Protein AF-C0FZG7-F1 (afdb_monomer_lite)

Foldseek 3Di:
DDQDCVLLVVVLVVLLVVLVCCVVCVVVVVVCVVVVVVVVVVVLVSLLQSLLVRCLVGVDDLVVLLVCLLVSLVSNLLSNLVSVQVVCCVPPVDGDDSCVPCDPVSVVSSVSSSVSSSNSNVVSNCVVVVVD

Structure (mmCIF, N/CA/C/O backbone):
data_AF-C0FZG7-F1
#
_entry.id   AF-C0FZG7-F1
#
loop_
_atom_site.group_PDB
_atom_site.id
_atom_site.type_symbol
_atom_site.label_atom_id
_atom_site.label_alt_id
_atom_site.label_comp_id
_atom_site.label_asym_id
_atom_site.label_entity_id
_atom_site.label_seq_id
_atom_site.pdbx_PDB_ins_code
_atom_site.Cartn_x
_atom_site.Cartn_y
_atom_site.Cartn_z
_atom_site.occupancy
_atom_site.B_iso_or_equiv
_atom_site.auth_seq_id
_atom_site.auth_comp_id
_atom_site.auth_asym_id
_atom_site.auth_atom_id
_atom_site.pdbx_PDB_model_num
ATOM 1 N N . MET A 1 1 ? -3.952 6.653 23.641 1.00 61.38 1 MET A N 1
ATOM 2 C CA . MET A 1 1 ? -4.083 5.460 22.772 1.00 61.38 1 MET A CA 1
ATOM 3 C C . MET A 1 1 ? -2.791 5.313 21.994 1.00 61.38 1 MET A C 1
ATOM 5 O O . MET A 1 1 ? -2.325 6.314 21.466 1.00 61.38 1 MET A O 1
ATOM 9 N N . LYS A 1 2 ? -2.196 4.118 21.973 1.00 75.88 2 LYS A N 1
ATOM 10 C CA . LYS A 1 2 ? -0.952 3.848 21.244 1.00 75.88 2 LYS A CA 1
ATOM 11 C C . LYS A 1 2 ? -1.320 3.173 19.927 1.00 75.88 2 LYS A C 1
ATOM 13 O O . LYS A 1 2 ? -1.850 2.070 19.946 1.00 75.88 2 LYS A O 1
ATOM 18 N N . VAL A 1 3 ? -1.093 3.857 18.810 1.00 80.50 3 VAL A N 1
ATOM 19 C CA . VAL A 1 3 ? -1.268 3.258 17.483 1.00 80.50 3 VAL A CA 1
ATOM 20 C C . VAL A 1 3 ? -0.080 2.332 17.239 1.00 80.50 3 VAL A C 1
ATOM 22 O O . VAL A 1 3 ? 1.067 2.769 17.325 1.00 80.50 3 VAL A O 1
ATOM 25 N N . ASN A 1 4 ? -0.346 1.056 16.981 1.00 87.50 4 ASN A N 1
ATOM 26 C CA . ASN A 1 4 ? 0.666 0.069 16.652 1.00 87.50 4 ASN A CA 1
ATOM 27 C C . ASN A 1 4 ? 0.672 -0.188 15.139 1.00 87.50 4 ASN A C 1
ATOM 29 O O . ASN A 1 4 ? -0.150 -0.928 14.598 1.00 87.50 4 ASN A O 1
ATOM 33 N N . LEU A 1 5 ? 1.642 0.429 14.466 1.00 86.69 5 LEU A N 1
ATOM 34 C CA . LEU A 1 5 ? 1.799 0.351 13.016 1.00 86.69 5 LEU A CA 1
ATOM 35 C C . LEU A 1 5 ? 2.643 -0.832 12.552 1.00 86.69 5 LEU A C 1
ATOM 37 O O . LEU A 1 5 ? 2.819 -0.973 11.352 1.00 86.69 5 LEU A O 1
ATOM 41 N N . THR A 1 6 ? 3.131 -1.703 13.442 1.00 90.44 6 THR A N 1
ATOM 42 C CA . THR A 1 6 ? 4.003 -2.822 13.054 1.00 90.44 6 THR A CA 1
ATOM 43 C C . THR A 1 6 ? 3.456 -3.661 11.888 1.00 90.44 6 THR A C 1
ATOM 45 O O . THR A 1 6 ? 4.226 -3.892 10.956 1.00 90.44 6 THR A O 1
ATOM 48 N N . PRO A 1 7 ? 2.162 -4.056 11.847 1.00 87.50 7 PRO A N 1
ATOM 49 C CA . PRO A 1 7 ? 1.627 -4.806 10.706 1.00 87.50 7 PRO A CA 1
ATOM 50 C C . PRO A 1 7 ? 1.746 -4.027 9.390 1.00 87.50 7 PRO A C 1
ATOM 52 O O . PRO A 1 7 ? 2.229 -4.552 8.389 1.00 87.50 7 PRO A O 1
ATOM 55 N N . PHE A 1 8 ? 1.384 -2.742 9.417 1.00 91.44 8 PHE A N 1
ATOM 56 C CA . PHE A 1 8 ? 1.481 -1.863 8.257 1.00 91.44 8 PHE A CA 1
ATOM 57 C C . PHE A 1 8 ? 2.936 -1.616 7.843 1.00 91.44 8 PHE A C 1
ATOM 59 O O . PHE A 1 8 ? 3.248 -1.686 6.661 1.00 91.44 8 PHE A O 1
ATOM 66 N N . SER A 1 9 ? 3.841 -1.375 8.793 1.00 90.81 9 SER A N 1
ATOM 67 C CA . SER A 1 9 ? 5.257 -1.121 8.518 1.00 90.81 9 SER A CA 1
ATOM 68 C C . SER A 1 9 ? 5.938 -2.310 7.845 1.00 90.81 9 SER A C 1
ATOM 70 O O . SER A 1 9 ? 6.718 -2.102 6.921 1.00 90.81 9 SER A O 1
ATOM 72 N N . ILE A 1 10 ? 5.627 -3.544 8.261 1.00 92.25 10 ILE A N 1
ATOM 73 C CA . ILE A 1 10 ? 6.15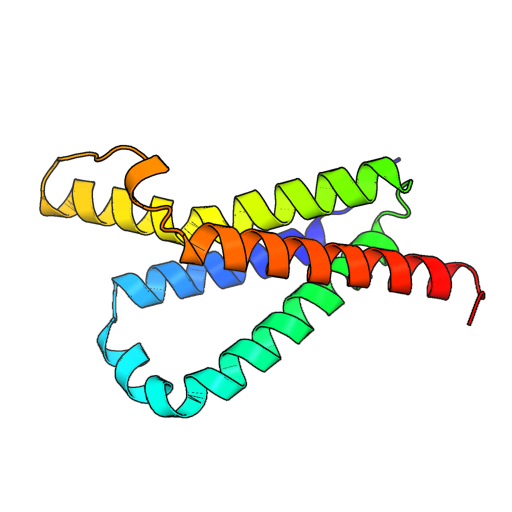7 -4.757 7.620 1.00 92.25 10 ILE A CA 1
ATOM 74 C C . ILE A 1 10 ? 5.653 -4.850 6.177 1.00 92.25 10 ILE A C 1
ATOM 76 O O . ILE A 1 10 ? 6.456 -4.998 5.259 1.00 92.25 10 ILE A O 1
ATOM 80 N N . TYR A 1 11 ? 4.340 -4.710 5.971 1.00 92.56 11 TYR A N 1
ATOM 81 C CA . TYR A 1 11 ? 3.734 -4.710 4.637 1.00 92.56 11 TYR A CA 1
ATOM 82 C C . TYR A 1 11 ? 4.342 -3.634 3.726 1.00 92.56 11 TYR A C 1
ATOM 84 O O . TYR A 1 11 ? 4.762 -3.922 2.606 1.00 92.56 11 TYR A O 1
ATOM 92 N N . TRP A 1 12 ? 4.446 -2.406 4.230 1.00 94.12 12 TRP A N 1
ATOM 93 C CA . TRP A 1 12 ? 4.974 -1.267 3.490 1.00 94.12 12 TRP A CA 1
ATOM 94 C C . TRP A 1 12 ? 6.447 -1.469 3.113 1.00 94.12 12 TRP A C 1
ATOM 96 O O . TRP A 1 12 ? 6.830 -1.214 1.974 1.00 94.12 12 TRP A O 1
ATOM 106 N N . PHE A 1 13 ? 7.266 -1.996 4.030 1.00 93.00 13 PHE A N 1
ATOM 107 C CA . PHE A 1 13 ? 8.678 -2.264 3.762 1.00 93.00 13 PHE A CA 1
ATOM 108 C C . PHE A 1 13 ? 8.874 -3.381 2.729 1.00 93.00 13 PHE A C 1
ATOM 110 O O . PHE A 1 13 ? 9.715 -3.256 1.841 1.00 93.00 13 PHE A O 1
ATOM 117 N N . LEU A 1 14 ? 8.062 -4.443 2.783 1.00 91.75 14 LEU A N 1
ATOM 1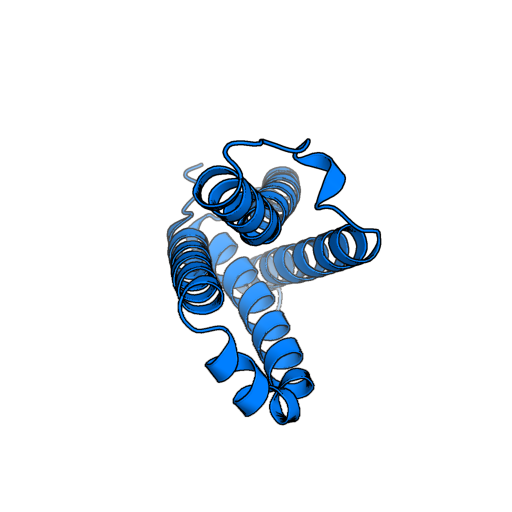18 C CA . LEU A 1 14 ? 8.065 -5.492 1.760 1.00 91.75 14 LEU A CA 1
ATOM 119 C C . LEU A 1 14 ? 7.701 -4.933 0.380 1.00 91.75 14 LEU A C 1
ATOM 121 O O . LEU A 1 14 ? 8.356 -5.262 -0.609 1.00 91.75 14 LEU A O 1
ATOM 125 N N . PHE A 1 15 ? 6.698 -4.054 0.312 1.00 90.81 15 PHE A N 1
ATOM 126 C CA . PHE A 1 15 ? 6.303 -3.409 -0.939 1.00 90.81 15 PHE A CA 1
ATOM 127 C C . PHE A 1 15 ? 7.401 -2.483 -1.480 1.00 90.81 15 PHE A C 1
ATOM 129 O O . PHE A 1 15 ? 7.642 -2.452 -2.685 1.00 90.81 15 PHE A O 1
ATOM 136 N N . LEU A 1 16 ? 8.119 -1.784 -0.595 1.00 91.25 16 LEU A N 1
ATOM 137 C CA . LEU A 1 16 ? 9.269 -0.959 -0.958 1.00 91.25 16 LEU A CA 1
ATOM 138 C C . LEU A 1 16 ? 10.408 -1.803 -1.545 1.00 91.25 16 LEU A C 1
ATOM 140 O O . LEU A 1 16 ? 10.922 -1.463 -2.607 1.00 91.25 16 LEU A O 1
ATOM 144 N N . ILE A 1 17 ? 10.765 -2.928 -0.916 1.00 90.19 17 ILE A N 1
ATOM 145 C CA . ILE A 1 17 ? 11.774 -3.858 -1.456 1.00 90.19 17 ILE A CA 1
ATOM 146 C C . ILE A 1 17 ? 11.348 -4.368 -2.834 1.00 90.19 17 ILE A C 1
ATOM 148 O O . ILE A 1 17 ? 12.146 -4.354 -3.771 1.00 90.19 17 ILE A O 1
ATOM 152 N N . LEU A 1 18 ? 10.090 -4.794 -2.975 1.00 88.62 18 LEU A N 1
ATOM 153 C CA . LEU A 1 18 ? 9.564 -5.282 -4.248 1.00 88.62 18 LEU A CA 1
ATOM 154 C C . LEU A 1 18 ? 9.639 -4.204 -5.338 1.00 88.62 18 LEU A C 1
ATOM 156 O O . LEU A 1 18 ? 9.993 -4.502 -6.477 1.00 88.62 18 LEU A O 1
ATOM 160 N N . ASN A 1 19 ? 9.355 -2.949 -4.985 1.00 89.31 19 ASN A N 1
ATOM 161 C CA . ASN A 1 19 ? 9.465 -1.820 -5.899 1.00 89.31 19 ASN A CA 1
ATOM 162 C C . ASN A 1 19 ? 10.922 -1.544 -6.312 1.00 89.31 19 ASN A C 1
ATOM 164 O O . ASN A 1 19 ? 11.189 -1.321 -7.488 1.00 89.31 19 ASN A O 1
ATOM 168 N N . VAL A 1 20 ? 11.884 -1.651 -5.393 1.00 88.38 20 VAL A N 1
ATOM 169 C CA . VAL A 1 20 ? 13.314 -1.558 -5.737 1.00 88.38 20 VAL A CA 1
ATOM 170 C C . VAL A 1 20 ? 13.723 -2.678 -6.701 1.00 88.38 20 VAL A C 1
ATOM 172 O O . VAL A 1 20 ? 14.383 -2.414 -7.703 1.00 88.38 20 VAL A O 1
ATOM 175 N N . ILE A 1 21 ? 13.288 -3.919 -6.453 1.00 88.06 21 ILE A N 1
ATOM 176 C CA . ILE A 1 21 ? 13.555 -5.056 -7.352 1.00 88.06 21 ILE A CA 1
ATOM 177 C C . ILE A 1 21 ? 12.954 -4.806 -8.742 1.00 88.06 21 ILE A C 1
ATOM 179 O O . ILE A 1 21 ? 13.612 -5.102 -9.738 1.00 88.06 21 ILE A O 1
ATOM 183 N N . TYR A 1 22 ? 11.750 -4.227 -8.817 1.00 85.50 22 TYR A N 1
ATOM 184 C CA . TYR A 1 22 ? 11.109 -3.839 -10.078 1.00 85.50 22 TYR A CA 1
ATOM 185 C C . TYR A 1 22 ? 11.982 -2.909 -10.920 1.00 85.50 22 TYR A C 1
ATOM 187 O O . TYR A 1 22 ? 12.137 -3.139 -12.119 1.00 85.50 22 TYR A O 1
ATOM 195 N N . PHE A 1 23 ? 12.607 -1.913 -10.294 1.00 84.94 23 PHE A N 1
ATOM 196 C CA . PHE A 1 23 ? 13.483 -0.986 -11.004 1.00 84.94 23 PHE A CA 1
ATOM 197 C C . PHE A 1 23 ? 14.819 -1.605 -11.433 1.00 84.94 23 PHE A C 1
ATOM 199 O O . PHE A 1 23 ? 15.345 -1.230 -12.478 1.00 84.94 23 PHE A O 1
ATOM 206 N N . ILE A 1 24 ? 15.364 -2.558 -10.669 1.00 86.69 24 ILE A N 1
ATOM 207 C CA . ILE A 1 24 ? 16.648 -3.206 -10.993 1.00 86.69 24 ILE A CA 1
ATOM 208 C C . ILE A 1 24 ? 16.473 -4.307 -12.054 1.00 86.69 24 ILE A C 1
ATOM 210 O O . ILE A 1 24 ? 17.298 -4.434 -12.957 1.00 86.69 24 ILE A O 1
ATOM 214 N N . PHE A 1 25 ? 15.401 -5.103 -11.968 1.00 87.69 25 PHE A N 1
ATOM 215 C CA . PHE A 1 25 ? 15.165 -6.273 -12.821 1.00 87.69 25 PHE A CA 1
ATOM 216 C C . PHE A 1 25 ? 13.777 -6.239 -13.486 1.00 87.69 25 PHE A C 1
ATOM 218 O O . PHE A 1 25 ? 12.926 -7.089 -13.198 1.00 87.69 25 PHE A O 1
ATOM 225 N N . PRO A 1 26 ? 13.535 -5.322 -14.440 1.00 80.81 26 PRO A N 1
ATOM 226 C CA . PRO A 1 26 ? 12.222 -5.172 -15.072 1.00 80.81 26 PRO A CA 1
ATOM 227 C C . PRO A 1 26 ? 11.784 -6.421 -15.856 1.00 80.81 26 PRO A C 1
ATOM 229 O O . PRO A 1 26 ? 10.592 -6.705 -15.965 1.00 80.81 26 PRO A O 1
ATOM 232 N N . PHE A 1 27 ? 12.734 -7.224 -16.356 1.00 83.94 27 PHE A N 1
ATOM 233 C CA . PHE A 1 27 ? 12.438 -8.461 -17.090 1.00 83.94 27 PHE A CA 1
ATOM 234 C C . PHE A 1 27 ? 11.694 -9.509 -16.243 1.00 83.94 27 PHE A C 1
ATOM 236 O O . PHE A 1 27 ? 10.879 -10.262 -16.776 1.00 83.94 27 PHE A O 1
ATOM 243 N N . LEU A 1 28 ? 11.903 -9.525 -14.920 1.00 81.94 28 LEU A N 1
ATOM 244 C CA . LEU A 1 28 ? 11.235 -10.466 -14.013 1.00 81.94 28 LEU A CA 1
ATOM 245 C C . LEU A 1 28 ? 9.702 -10.313 -1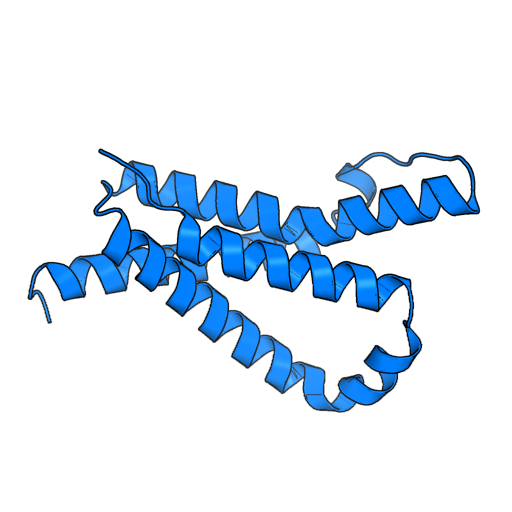4.059 1.00 81.94 28 LEU A C 1
ATOM 247 O O . LEU A 1 28 ? 8.967 -11.283 -13.893 1.00 81.94 28 LEU A O 1
ATOM 251 N N . PHE A 1 29 ? 9.211 -9.104 -14.337 1.00 75.88 29 PHE A N 1
ATOM 252 C CA . PHE A 1 29 ? 7.782 -8.799 -14.366 1.00 75.88 29 PHE A CA 1
ATOM 253 C C . PHE A 1 29 ? 7.096 -9.255 -15.652 1.00 75.88 29 PHE A C 1
ATOM 255 O O . PHE A 1 29 ? 5.921 -9.615 -15.610 1.00 75.88 29 PHE A O 1
ATOM 262 N N . PHE A 1 30 ? 7.821 -9.338 -16.772 1.00 78.62 30 PHE A N 1
ATOM 263 C CA . PHE A 1 30 ? 7.288 -9.945 -17.994 1.00 78.62 30 PHE A CA 1
ATOM 264 C C . PHE A 1 30 ? 6.972 -11.430 -17.794 1.00 78.62 30 PHE A C 1
ATOM 266 O O . PHE A 1 30 ? 5.965 -11.916 -18.303 1.00 78.62 30 PHE A O 1
ATOM 273 N N . LEU A 1 31 ? 7.777 -12.135 -16.992 1.00 83.44 31 LEU A N 1
ATOM 274 C CA . LEU A 1 31 ? 7.523 -13.532 -16.637 1.00 83.44 31 LEU A CA 1
ATOM 275 C C . LEU A 1 31 ? 6.275 -13.691 -15.753 1.00 83.44 31 LEU A C 1
ATOM 277 O O . LEU A 1 31 ? 5.575 -14.697 -15.838 1.00 83.44 31 LEU A O 1
ATOM 281 N N . LEU A 1 32 ? 5.982 -12.685 -14.925 1.00 81.19 32 LEU A N 1
ATOM 282 C CA . LEU A 1 32 ? 4.833 -12.658 -14.017 1.00 81.19 32 LEU A CA 1
ATOM 283 C C . LEU A 1 32 ? 3.556 -12.107 -14.668 1.00 81.19 32 LEU A C 1
ATOM 285 O O . LEU A 1 32 ? 2.493 -12.165 -14.049 1.00 81.19 32 LEU A O 1
ATOM 289 N N . LEU A 1 33 ? 3.626 -11.608 -15.909 1.00 81.25 33 LEU A N 1
ATOM 290 C CA . LEU A 1 33 ? 2.489 -11.023 -16.625 1.00 81.25 33 LEU A CA 1
ATOM 291 C C . LEU A 1 33 ? 1.255 -11.952 -16.679 1.00 81.25 33 LEU A C 1
ATOM 293 O O . LEU A 1 33 ? 0.151 -11.479 -16.398 1.00 81.25 33 LEU A O 1
ATOM 297 N N . PRO A 1 34 ? 1.397 -13.272 -16.940 1.00 80.62 34 PRO A N 1
ATOM 298 C CA . PRO A 1 34 ? 0.261 -14.198 -16.917 1.00 80.62 34 PRO A CA 1
ATOM 299 C C . PRO A 1 34 ? -0.409 -14.312 -15.538 1.00 80.62 34 PRO A C 1
ATOM 301 O O . PRO A 1 34 ? -1.585 -14.654 -15.447 1.00 80.62 34 PRO A O 1
ATOM 304 N N . ALA A 1 35 ? 0.322 -14.007 -14.461 1.00 86.19 35 ALA A N 1
ATOM 305 C CA . ALA A 1 35 ? -0.144 -14.110 -13.082 1.00 86.19 35 ALA A CA 1
ATOM 306 C C . ALA A 1 35 ? -0.702 -12.789 -12.517 1.00 86.19 35 ALA A C 1
ATOM 308 O O . ALA A 1 35 ? -1.122 -12.757 -11.360 1.00 86.19 35 ALA A O 1
ATOM 309 N N . VAL A 1 36 ? -0.751 -11.703 -13.300 1.00 83.19 36 VAL A N 1
ATOM 310 C CA . VAL A 1 36 ? -1.150 -10.364 -12.818 1.00 83.19 36 VAL A CA 1
ATOM 311 C C . VAL A 1 36 ? -2.534 -10.357 -12.169 1.00 83.19 36 VAL A C 1
ATOM 313 O O . VAL A 1 36 ? -2.699 -9.761 -11.107 1.00 83.19 36 VAL A O 1
ATOM 316 N N . PHE A 1 37 ? -3.514 -11.071 -12.732 1.00 81.44 37 PHE A N 1
ATOM 317 C CA . PHE A 1 37 ? -4.851 -11.169 -12.131 1.00 81.44 37 PHE A CA 1
ATOM 318 C C . PHE A 1 37 ? -4.820 -11.798 -10.734 1.00 81.44 37 PHE A C 1
ATOM 320 O O . PHE A 1 37 ? -5.474 -11.306 -9.816 1.00 81.44 37 PHE A O 1
ATOM 327 N N . VAL A 1 38 ? -4.014 -12.847 -10.553 1.00 87.88 38 VAL A N 1
ATOM 328 C CA . VAL A 1 38 ? -3.842 -13.513 -9.256 1.00 87.88 38 VAL A CA 1
ATOM 329 C C . VAL A 1 38 ? -3.130 -12.582 -8.275 1.00 87.88 38 VAL A C 1
ATOM 331 O O . VAL A 1 38 ? -3.548 -12.468 -7.125 1.00 87.88 38 VAL A O 1
ATOM 334 N N . MET A 1 39 ? -2.108 -11.853 -8.731 1.00 86.94 39 MET A N 1
ATOM 335 C CA . MET A 1 39 ? -1.388 -10.889 -7.895 1.00 86.94 39 MET A CA 1
ATOM 336 C C . MET A 1 39 ? -2.290 -9.754 -7.394 1.00 86.94 39 MET A C 1
ATOM 338 O O . MET A 1 39 ? -2.173 -9.368 -6.235 1.00 86.94 39 MET A O 1
ATOM 342 N N . ILE A 1 40 ? -3.213 -9.250 -8.222 1.00 88.06 40 ILE A N 1
ATOM 343 C CA . ILE A 1 40 ? -4.175 -8.211 -7.816 1.00 88.06 40 ILE A CA 1
ATOM 344 C C . ILE A 1 40 ? -5.112 -8.731 -6.716 1.00 88.06 40 ILE A C 1
ATOM 346 O O . ILE A 1 40 ? -5.370 -8.021 -5.743 1.00 88.06 40 ILE A O 1
ATOM 350 N N . LEU A 1 41 ? -5.591 -9.974 -6.837 1.00 90.75 41 LEU A N 1
ATOM 351 C CA . LEU A 1 41 ? -6.439 -10.595 -5.815 1.00 90.75 41 LEU A CA 1
ATOM 352 C C . LEU A 1 41 ? -5.681 -10.791 -4.498 1.00 90.75 41 LEU A C 1
ATOM 354 O O . LEU A 1 41 ? -6.181 -10.406 -3.441 1.00 90.75 41 LEU A O 1
ATOM 358 N N . ILE A 1 42 ? -4.461 -11.333 -4.565 1.00 91.44 42 ILE A N 1
ATOM 359 C CA . ILE A 1 42 ? -3.596 -11.513 -3.391 1.00 91.44 42 ILE A CA 1
ATOM 360 C C . ILE A 1 42 ? -3.321 -10.164 -2.725 1.00 91.44 42 ILE A C 1
ATOM 362 O O . ILE A 1 42 ? -3.447 -10.047 -1.510 1.00 91.44 42 ILE A O 1
ATOM 366 N N . TRP A 1 43 ? -2.999 -9.134 -3.509 1.00 93.19 43 TRP A N 1
ATOM 367 C CA . TRP A 1 43 ? -2.781 -7.786 -2.995 1.00 93.19 43 TRP A CA 1
ATOM 368 C C . TRP A 1 43 ? -4.004 -7.262 -2.238 1.00 93.19 43 TRP A C 1
ATOM 370 O O . TRP A 1 43 ? -3.856 -6.789 -1.113 1.00 93.19 43 TRP A O 1
ATOM 380 N N . GLY A 1 44 ? -5.208 -7.408 -2.797 1.00 93.19 44 GLY A N 1
ATOM 381 C CA . GLY A 1 44 ? -6.436 -6.967 -2.136 1.00 93.19 44 GLY A CA 1
ATOM 382 C C . GLY A 1 44 ? -6.677 -7.667 -0.793 1.00 93.19 44 GLY A C 1
ATOM 383 O O . GLY A 1 44 ? -7.006 -7.005 0.193 1.00 93.19 44 GLY A O 1
ATOM 384 N N . ILE A 1 45 ? -6.442 -8.984 -0.733 1.00 93.81 45 ILE A N 1
ATOM 385 C CA . ILE A 1 45 ? -6.536 -9.776 0.505 1.00 93.81 45 ILE A CA 1
ATOM 386 C C . ILE A 1 45 ? -5.493 -9.309 1.526 1.00 93.81 45 ILE A C 1
ATOM 388 O O . ILE A 1 45 ? -5.824 -9.105 2.692 1.00 93.81 45 ILE A O 1
ATOM 392 N N . CYS A 1 46 ? -4.249 -9.087 1.098 1.00 93.94 46 CYS A N 1
ATOM 393 C CA . CYS A 1 46 ? -3.190 -8.588 1.970 1.00 93.94 46 CYS A CA 1
ATOM 394 C C . CYS A 1 46 ? -3.556 -7.228 2.575 1.00 93.94 46 CYS A C 1
ATOM 396 O O . CYS A 1 46 ? -3.484 -7.068 3.788 1.00 93.94 46 CYS A O 1
ATOM 398 N N . VAL A 1 47 ? -3.987 -6.259 1.763 1.00 95.19 47 VAL A N 1
ATOM 399 C CA . VAL A 1 47 ? -4.373 -4.919 2.243 1.00 95.19 47 VAL A CA 1
ATOM 400 C C . VAL A 1 47 ? -5.482 -5.008 3.292 1.00 95.19 47 VAL A C 1
ATOM 402 O O . VAL A 1 47 ? -5.407 -4.351 4.334 1.00 95.19 47 VAL A O 1
ATOM 405 N N . PHE A 1 48 ? -6.480 -5.855 3.040 1.00 95.50 48 PHE A N 1
ATOM 406 C CA . PHE A 1 48 ? -7.570 -6.113 3.971 1.00 95.50 48 PHE A CA 1
ATOM 407 C C . PHE A 1 48 ? -7.076 -6.707 5.303 1.00 95.50 48 PHE A C 1
ATOM 409 O O . PHE A 1 48 ? -7.376 -6.171 6.373 1.00 95.50 48 PHE A O 1
ATOM 416 N N . GLU A 1 49 ? -6.281 -7.780 5.262 1.00 93.62 49 GLU A N 1
ATOM 417 C CA . GLU A 1 49 ? -5.773 -8.434 6.475 1.00 93.62 49 GLU A CA 1
ATOM 418 C C . GLU A 1 49 ? -4.811 -7.539 7.264 1.00 93.62 49 GLU A C 1
ATOM 420 O O . GLU A 1 49 ? -4.808 -7.574 8.494 1.00 93.62 49 GLU A O 1
ATOM 425 N N . ILE A 1 50 ? -4.034 -6.681 6.595 1.00 93.69 50 ILE A N 1
ATOM 426 C CA . ILE A 1 50 ? -3.179 -5.704 7.279 1.00 93.69 50 ILE A CA 1
ATOM 427 C C . ILE A 1 50 ? -4.029 -4.668 8.014 1.00 93.69 50 ILE A C 1
ATOM 429 O O . ILE A 1 50 ? -3.761 -4.414 9.188 1.00 93.69 50 ILE A O 1
ATOM 433 N N . GLY A 1 51 ? -5.083 -4.129 7.389 1.00 91.69 51 GLY A N 1
ATOM 434 C CA . GLY A 1 51 ? -6.034 -3.249 8.076 1.00 91.69 51 GLY A CA 1
ATOM 435 C C . GLY A 1 51 ? -6.626 -3.923 9.319 1.00 91.69 51 GLY A C 1
ATOM 436 O O . GLY A 1 51 ? -6.590 -3.379 10.426 1.00 91.69 51 GLY A O 1
ATOM 437 N N . ARG A 1 52 ? -7.059 -5.180 9.178 1.00 92.50 52 ARG A N 1
ATOM 438 C CA . ARG A 1 52 ? -7.560 -5.992 10.294 1.00 92.50 52 ARG A CA 1
ATOM 439 C C . ARG A 1 52 ? -6.515 -6.201 11.399 1.00 92.50 52 ARG A C 1
ATOM 441 O O . ARG A 1 52 ? -6.826 -6.047 12.580 1.00 92.50 52 ARG A O 1
ATOM 448 N N . ALA A 1 53 ? -5.271 -6.512 11.055 1.00 90.62 53 ALA A N 1
ATOM 449 C CA . ALA A 1 53 ? -4.194 -6.688 12.026 1.00 90.62 53 ALA A CA 1
ATOM 450 C C . ALA A 1 53 ? -3.852 -5.377 12.758 1.00 90.62 53 ALA A C 1
ATOM 452 O O . ALA A 1 53 ? -3.591 -5.382 13.964 1.00 90.62 53 ALA A O 1
ATOM 453 N N . THR A 1 54 ? -3.886 -4.245 12.051 1.00 88.81 54 THR A N 1
ATOM 454 C CA . THR A 1 54 ? -3.604 -2.918 12.605 1.00 88.81 54 THR A CA 1
ATOM 455 C C . THR A 1 54 ? -4.653 -2.476 13.624 1.00 88.81 54 THR A C 1
ATOM 457 O O . THR A 1 54 ? -4.287 -1.935 14.672 1.00 88.81 54 THR A O 1
ATOM 460 N N . ILE A 1 55 ? -5.944 -2.736 13.389 1.00 90.31 55 ILE A N 1
ATOM 461 C CA . ILE A 1 55 ? -6.963 -2.418 14.398 1.00 90.31 55 ILE A CA 1
ATOM 462 C C . ILE A 1 55 ? -6.862 -3.340 15.612 1.00 90.31 55 ILE A C 1
ATOM 464 O O . ILE A 1 55 ? -7.008 -2.867 16.741 1.00 90.31 55 ILE A O 1
ATOM 468 N N . ILE A 1 56 ? -6.543 -4.623 15.397 1.00 85.56 56 ILE A N 1
ATOM 469 C CA . ILE A 1 56 ? -6.440 -5.596 16.485 1.00 85.56 56 ILE A CA 1
ATOM 470 C C . ILE A 1 56 ? -5.363 -5.167 17.485 1.00 85.56 56 ILE A C 1
ATOM 472 O O . ILE A 1 56 ? -5.565 -5.260 18.697 1.00 85.56 56 ILE A O 1
ATOM 476 N N . SER A 1 57 ? -4.249 -4.647 16.970 1.00 82.56 57 SER A N 1
ATOM 477 C CA . SER A 1 57 ? -3.109 -4.195 17.760 1.00 82.56 57 SER A CA 1
ATOM 478 C C . SER A 1 57 ? -3.268 -2.788 18.354 1.00 82.56 57 SER A C 1
ATOM 480 O O . SER A 1 57 ? -2.613 -2.483 19.351 1.00 82.56 57 SER A O 1
ATOM 482 N N . SER A 1 58 ? -4.102 -1.927 17.757 1.00 82.19 58 SER A N 1
ATOM 483 C CA . SER A 1 58 ? -4.161 -0.491 18.087 1.00 82.19 58 SER A CA 1
ATOM 484 C C . SER A 1 58 ? -5.443 -0.042 18.803 1.00 82.19 58 SER A C 1
ATOM 486 O O . SER A 1 58 ? -5.424 0.994 19.470 1.00 82.19 58 SER A O 1
ATOM 488 N N . GLN A 1 59 ? -6.556 -0.776 18.656 1.00 82.19 59 GLN A N 1
ATOM 489 C CA . GLN A 1 59 ? -7.867 -0.502 19.273 1.00 82.19 59 GLN A CA 1
ATOM 490 C C . GLN A 1 59 ? -8.321 0.968 19.159 1.00 82.19 59 GLN A C 1
ATOM 492 O O . GLN A 1 59 ? -8.760 1.608 20.120 1.00 82.19 59 GLN A O 1
ATOM 497 N N . THR A 1 60 ? -8.181 1.540 17.966 1.00 83.62 60 THR A N 1
ATOM 498 C CA . THR A 1 60 ? -8.403 2.965 17.706 1.00 83.62 60 THR A CA 1
ATOM 499 C C . THR A 1 60 ? -9.879 3.312 17.481 1.00 83.62 60 THR A C 1
ATOM 501 O O . THR A 1 60 ? -10.718 2.484 17.110 1.00 83.62 60 THR A O 1
ATOM 504 N N . LYS A 1 61 ? -10.218 4.589 17.708 1.00 87.12 61 LYS A N 1
ATOM 505 C CA . LYS A 1 61 ? -11.554 5.143 17.430 1.00 87.12 61 LYS A CA 1
ATOM 506 C C . LYS A 1 61 ? -11.793 5.256 15.919 1.00 87.12 61 LYS A C 1
ATOM 508 O O . LYS A 1 61 ? -10.852 5.422 15.150 1.00 87.12 61 LYS A O 1
ATOM 513 N N . ARG A 1 62 ? -13.065 5.283 15.505 1.00 85.69 62 ARG A N 1
ATOM 514 C CA . ARG A 1 62 ? -13.489 5.325 14.090 1.00 85.69 62 ARG A CA 1
ATOM 515 C C . ARG A 1 62 ? -12.823 6.422 13.251 1.00 85.69 62 ARG A C 1
ATOM 517 O O . ARG A 1 62 ? -12.353 6.137 12.161 1.00 85.69 62 ARG A O 1
ATOM 524 N N . ILE A 1 63 ? -12.738 7.653 13.761 1.00 87.62 63 ILE A N 1
ATOM 525 C CA . ILE A 1 63 ? -12.095 8.766 13.032 1.00 87.62 63 ILE A CA 1
ATOM 526 C C . ILE A 1 63 ? -10.608 8.471 12.789 1.00 87.62 63 ILE A C 1
ATOM 528 O O . ILE A 1 63 ? -10.101 8.686 11.694 1.00 87.62 63 ILE A O 1
ATOM 532 N N . THR A 1 64 ? -9.917 7.926 13.793 1.00 87.75 64 THR A N 1
ATOM 533 C CA . THR A 1 64 ? -8.504 7.549 13.680 1.00 87.75 64 THR A CA 1
ATOM 534 C C . THR A 1 64 ? -8.293 6.436 12.656 1.00 87.75 64 THR A C 1
ATOM 536 O O . THR A 1 64 ? -7.305 6.497 11.940 1.00 87.75 64 THR A O 1
ATOM 539 N N . ARG A 1 65 ? -9.220 5.475 12.537 1.00 89.00 65 ARG A N 1
ATOM 540 C CA . ARG A 1 65 ? -9.184 4.429 11.497 1.00 89.00 65 ARG A CA 1
ATOM 541 C C . ARG A 1 65 ? -9.258 5.019 10.091 1.00 89.00 65 ARG A C 1
ATOM 543 O O . ARG A 1 65 ? -8.395 4.770 9.266 1.00 89.00 65 ARG A O 1
ATOM 550 N N . VAL A 1 66 ? -10.216 5.916 9.845 1.00 92.56 66 VAL A N 1
ATOM 551 C CA . VAL A 1 66 ? -10.343 6.586 8.535 1.00 92.56 66 VAL A CA 1
ATOM 552 C C . VAL A 1 66 ? -9.075 7.368 8.176 1.00 92.56 66 VAL A C 1
ATOM 554 O O . VAL A 1 66 ? -8.579 7.261 7.056 1.00 92.56 66 VAL A O 1
ATOM 557 N N . ILE A 1 67 ? -8.519 8.123 9.132 1.00 92.44 67 ILE A N 1
ATOM 558 C CA . ILE A 1 67 ? -7.253 8.847 8.938 1.00 92.44 67 ILE A CA 1
ATOM 559 C C . ILE A 1 67 ? -6.108 7.866 8.660 1.00 92.44 67 ILE A C 1
ATOM 561 O O . ILE A 1 67 ? -5.275 8.122 7.792 1.00 92.44 67 ILE A O 1
ATOM 565 N N . LEU A 1 68 ? -6.064 6.744 9.377 1.00 91.75 68 LEU A N 1
ATOM 566 C CA . LEU A 1 68 ? -5.010 5.756 9.222 1.00 91.75 68 LEU A CA 1
ATOM 567 C C . LEU A 1 68 ? -5.076 5.061 7.862 1.00 91.75 68 LEU A C 1
ATOM 569 O O . LEU A 1 68 ? -4.054 4.985 7.189 1.00 91.75 68 LEU A O 1
ATOM 573 N N . ALA A 1 69 ? -6.260 4.641 7.420 1.00 94.44 69 ALA A N 1
ATOM 574 C CA . ALA A 1 69 ? -6.474 4.079 6.093 1.00 94.44 69 ALA A CA 1
ATOM 575 C C . ALA A 1 69 ? -6.087 5.067 4.982 1.00 94.44 69 ALA A C 1
ATOM 577 O O . ALA A 1 6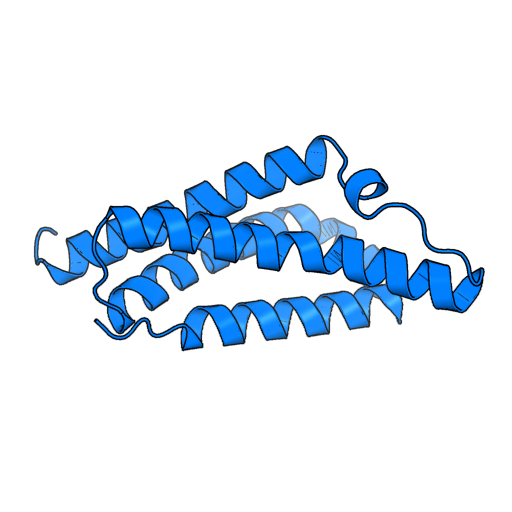9 ? -5.441 4.678 4.006 1.00 94.44 69 ALA A O 1
ATOM 578 N N . PHE A 1 70 ? -6.420 6.353 5.143 1.00 95.44 70 PHE A N 1
ATOM 579 C CA . PHE A 1 70 ? -6.001 7.405 4.216 1.00 95.44 70 PHE A CA 1
ATOM 580 C C . PHE A 1 70 ? -4.470 7.521 4.148 1.00 95.44 70 PHE A C 1
ATOM 582 O O . PHE A 1 70 ? -3.892 7.436 3.065 1.00 95.44 70 PHE A O 1
ATOM 589 N N . LEU A 1 71 ? -3.802 7.658 5.299 1.00 94.38 71 LEU A N 1
ATOM 590 C CA . LEU A 1 71 ? -2.343 7.788 5.371 1.00 94.38 71 LEU A CA 1
ATOM 591 C C . LEU A 1 71 ? -1.627 6.536 4.854 1.00 94.38 71 LEU A C 1
ATOM 593 O O . LEU A 1 71 ? -0.689 6.655 4.072 1.00 94.38 71 LEU A O 1
ATOM 597 N N . ALA A 1 72 ? -2.086 5.345 5.244 1.00 94.56 72 ALA A N 1
ATOM 598 C CA . ALA A 1 72 ? -1.537 4.067 4.802 1.00 94.56 72 ALA A CA 1
ATOM 599 C C . ALA A 1 72 ? -1.611 3.920 3.277 1.00 94.56 72 ALA A C 1
ATOM 601 O O . ALA A 1 72 ? -0.649 3.489 2.637 1.00 94.56 72 ALA A O 1
ATOM 602 N N . SER A 1 73 ? -2.731 4.333 2.684 1.00 95.69 73 SER A N 1
ATOM 603 C CA . SER A 1 73 ? -2.929 4.299 1.232 1.00 95.69 73 SER A CA 1
ATOM 604 C C . SER A 1 73 ? -2.055 5.317 0.520 1.00 95.69 73 SER A C 1
ATOM 606 O O . SER A 1 73 ? -1.423 4.985 -0.481 1.00 95.69 73 SER A O 1
ATOM 608 N N . LEU A 1 74 ? -1.949 6.530 1.069 1.00 93.88 74 LEU A N 1
ATOM 609 C CA . LEU A 1 74 ? -1.101 7.578 0.512 1.00 93.88 74 LEU A CA 1
ATOM 610 C C . LEU A 1 74 ? 0.366 7.136 0.510 1.00 93.88 74 LEU A C 1
ATOM 612 O O . LEU A 1 74 ? 1.030 7.213 -0.520 1.00 93.88 74 LEU A O 1
ATOM 616 N N . LEU A 1 75 ? 0.846 6.606 1.637 1.00 93.69 75 LEU A N 1
ATOM 617 C CA . LEU A 1 75 ? 2.205 6.088 1.800 1.00 93.69 75 LEU A CA 1
ATOM 618 C C . LEU A 1 75 ? 2.504 4.922 0.861 1.00 93.69 75 LEU A C 1
ATOM 620 O O . LEU A 1 75 ? 3.581 4.881 0.277 1.00 93.69 75 LEU A O 1
ATOM 624 N N . THR A 1 76 ? 1.573 3.979 0.715 1.00 93.88 76 THR A N 1
ATOM 625 C CA . THR A 1 76 ? 1.772 2.796 -0.137 1.00 93.88 76 THR A CA 1
ATOM 626 C C . THR A 1 76 ? 1.840 3.188 -1.607 1.00 93.88 76 THR A C 1
ATOM 628 O O . THR A 1 76 ? 2.715 2.739 -2.341 1.00 93.88 76 THR A O 1
ATOM 631 N N . ILE A 1 77 ? 0.948 4.070 -2.047 1.00 92.31 77 ILE A N 1
ATOM 632 C CA . ILE A 1 77 ? 0.826 4.413 -3.466 1.00 92.31 77 ILE A CA 1
ATOM 633 C C . ILE A 1 77 ? 1.906 5.384 -3.911 1.00 92.31 77 ILE A C 1
ATOM 635 O O . ILE A 1 77 ? 2.319 5.337 -5.067 1.00 92.31 77 ILE A O 1
ATOM 639 N N . SER A 1 78 ? 2.426 6.187 -2.984 1.00 91.81 78 SER A N 1
ATOM 640 C CA . SER A 1 78 ? 3.564 7.069 -3.237 1.00 91.81 78 SER A CA 1
ATOM 641 C C . SER A 1 78 ? 4.874 6.316 -3.479 1.00 91.81 78 SER A C 1
ATOM 643 O O . SER A 1 78 ? 5.783 6.910 -4.051 1.00 91.81 78 SER A O 1
ATOM 645 N N . ILE A 1 79 ? 4.986 5.030 -3.107 1.00 92.50 79 ILE A N 1
ATOM 646 C CA . ILE A 1 79 ? 6.221 4.250 -3.298 1.00 92.50 79 ILE A CA 1
ATOM 647 C C . ILE A 1 79 ? 6.663 4.277 -4.765 1.00 92.50 79 ILE A C 1
ATOM 649 O O . ILE A 1 79 ? 7.806 4.630 -5.047 1.00 92.50 79 ILE A O 1
ATOM 653 N N . ASN A 1 80 ? 5.765 3.962 -5.706 1.00 90.12 80 ASN A N 1
ATOM 654 C CA . ASN A 1 80 ? 6.161 3.875 -7.111 1.00 90.12 80 ASN A CA 1
ATOM 655 C C . ASN A 1 80 ? 6.523 5.241 -7.729 1.00 90.12 80 ASN A C 1
ATOM 657 O O . ASN A 1 80 ? 7.590 5.331 -8.329 1.00 90.12 80 ASN A O 1
ATOM 661 N N . PRO A 1 81 ? 5.722 6.314 -7.565 1.00 89.81 81 PRO A N 1
ATOM 662 C CA . PRO A 1 81 ? 6.113 7.668 -7.956 1.00 89.81 81 PRO A CA 1
ATOM 663 C C . PRO A 1 81 ? 7.472 8.108 -7.402 1.00 89.81 81 PRO A C 1
ATOM 665 O O . PRO A 1 81 ? 8.279 8.660 -8.141 1.00 89.81 81 PRO A O 1
ATOM 668 N N . ILE A 1 82 ? 7.763 7.826 -6.126 1.00 88.81 82 ILE A N 1
ATOM 669 C CA . ILE A 1 82 ? 9.069 8.140 -5.524 1.00 88.81 82 ILE A CA 1
ATOM 670 C C . ILE A 1 82 ? 10.187 7.360 -6.226 1.00 88.81 82 ILE A C 1
ATOM 672 O O . ILE A 1 82 ? 11.220 7.942 -6.555 1.00 88.81 82 ILE A O 1
ATOM 676 N N . GLY A 1 83 ? 9.978 6.069 -6.495 1.00 88.50 83 GLY A N 1
ATOM 677 C CA . GLY A 1 83 ? 10.925 5.246 -7.247 1.00 88.50 83 GLY A CA 1
ATOM 678 C C . GLY A 1 83 ? 11.173 5.761 -8.669 1.00 88.50 83 GLY A C 1
ATOM 679 O O . GLY A 1 83 ? 12.322 5.836 -9.097 1.00 88.50 83 GLY A O 1
ATOM 680 N N . MET A 1 84 ? 10.124 6.207 -9.368 1.00 88.88 84 MET A N 1
ATOM 681 C CA . MET A 1 84 ? 10.241 6.822 -10.697 1.00 88.88 84 MET A CA 1
ATOM 682 C C . MET A 1 84 ? 11.041 8.130 -10.654 1.00 88.88 84 MET A C 1
ATOM 684 O O . MET A 1 84 ? 11.926 8.325 -11.477 1.00 88.88 84 MET A O 1
ATOM 688 N N . ILE A 1 85 ? 10.791 8.994 -9.665 1.00 88.19 85 ILE A N 1
ATOM 689 C CA . ILE A 1 85 ? 11.554 10.241 -9.481 1.00 88.19 85 ILE A CA 1
ATOM 690 C C . ILE A 1 85 ? 13.034 9.950 -9.226 1.00 88.19 85 ILE A C 1
ATOM 692 O O . ILE A 1 85 ? 13.901 10.620 -9.784 1.00 88.19 85 ILE A O 1
ATOM 696 N N . LEU A 1 86 ? 13.332 8.956 -8.385 1.00 87.62 86 LEU A N 1
ATOM 697 C CA . LEU A 1 86 ? 14.703 8.521 -8.119 1.00 87.62 86 LEU A CA 1
ATOM 698 C C . LEU A 1 86 ? 15.382 8.022 -9.397 1.00 87.62 86 LEU A C 1
ATOM 700 O O . LEU A 1 86 ? 16.524 8.391 -9.664 1.00 87.62 86 LEU A O 1
ATOM 704 N N . LEU A 1 87 ? 14.677 7.219 -10.195 1.00 86.06 87 LEU A N 1
ATOM 705 C CA . LEU A 1 87 ? 15.180 6.714 -11.466 1.00 86.06 87 LEU A CA 1
ATOM 706 C C . LEU A 1 87 ? 15.455 7.854 -12.460 1.00 86.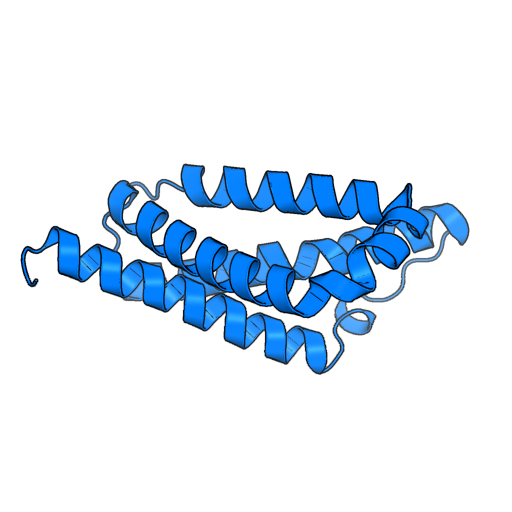06 87 LEU A C 1
ATOM 708 O O . LEU A 1 87 ? 16.522 7.885 -13.075 1.00 86.06 87 LEU A O 1
ATOM 712 N N . ASP A 1 88 ? 14.534 8.809 -12.582 1.00 86.88 88 ASP A N 1
ATOM 713 C CA . ASP A 1 88 ? 14.688 9.971 -13.458 1.00 86.88 88 ASP A CA 1
ATOM 714 C C . ASP A 1 88 ? 15.863 10.853 -13.027 1.00 86.88 88 ASP A C 1
ATOM 716 O O . ASP A 1 88 ? 16.658 11.296 -13.859 1.00 86.88 88 ASP A O 1
ATOM 720 N N . PHE A 1 89 ? 16.044 11.038 -11.719 1.00 87.50 89 PHE A N 1
ATOM 721 C CA . PHE A 1 89 ? 17.187 11.763 -11.184 1.00 87.50 89 PHE A CA 1
ATOM 722 C C . PHE A 1 89 ? 18.517 11.059 -11.496 1.00 87.50 89 PHE A C 1
ATOM 724 O O . PHE A 1 89 ? 19.473 11.716 -11.912 1.00 87.50 89 PHE A O 1
ATOM 731 N N . ILE A 1 90 ? 18.585 9.733 -11.335 1.00 87.00 90 ILE A N 1
ATOM 732 C CA . ILE A 1 90 ? 19.797 8.944 -11.609 1.00 87.00 90 ILE A CA 1
ATOM 733 C C . ILE A 1 90 ? 20.154 8.980 -13.101 1.00 87.00 90 ILE A C 1
ATOM 735 O O . ILE A 1 90 ? 21.319 9.183 -13.444 1.00 87.00 90 ILE A O 1
ATOM 739 N N . ASN A 1 91 ? 19.166 8.811 -13.980 1.00 87.81 91 ASN A N 1
ATOM 740 C CA . ASN A 1 91 ? 19.399 8.680 -15.418 1.00 87.81 91 ASN A CA 1
ATOM 741 C C . ASN A 1 91 ? 19.555 10.030 -16.127 1.00 87.81 91 ASN A C 1
ATOM 743 O O . ASN A 1 91 ? 20.395 10.166 -17.015 1.00 87.81 91 ASN A O 1
ATOM 747 N N . TRP A 1 92 ? 18.760 11.028 -15.740 1.00 88.56 92 TRP A N 1
ATOM 748 C CA . TRP A 1 92 ? 18.598 12.273 -16.497 1.00 88.56 92 TRP A CA 1
ATOM 749 C C . TRP A 1 92 ? 18.981 13.526 -15.708 1.00 88.56 92 TRP A C 1
ATOM 751 O O . TRP A 1 92 ? 18.981 14.619 -16.270 1.00 88.56 92 TRP A O 1
ATOM 761 N N . ARG A 1 93 ? 19.308 13.393 -14.412 1.00 86.94 93 ARG A N 1
ATOM 762 C CA . ARG A 1 93 ? 19.544 14.517 -13.481 1.00 86.94 93 ARG A CA 1
ATOM 763 C C . ARG A 1 93 ? 18.418 15.554 -13.484 1.00 86.94 93 ARG A C 1
ATOM 765 O O . ARG A 1 93 ? 18.648 16.729 -13.202 1.00 86.94 93 ARG A O 1
ATOM 772 N N . HIS A 1 94 ? 17.202 15.110 -13.786 1.00 83.69 94 HIS A N 1
ATOM 773 C CA . HIS A 1 94 ? 16.004 15.932 -13.836 1.00 83.69 94 HIS A CA 1
ATOM 774 C C . HIS A 1 94 ? 14.967 15.386 -12.855 1.00 83.69 94 HIS A C 1
ATOM 776 O O . HIS A 1 94 ? 14.863 14.177 -12.666 1.00 83.69 94 HIS A O 1
ATOM 782 N N . ILE A 1 95 ? 14.205 16.280 -12.226 1.00 81.94 95 ILE A N 1
ATOM 783 C CA . ILE A 1 95 ? 13.141 15.928 -11.285 1.00 81.94 95 ILE A CA 1
ATOM 784 C C . ILE A 1 95 ? 11.842 16.515 -11.829 1.00 81.94 95 ILE A C 1
ATOM 786 O O . ILE A 1 95 ? 11.649 17.729 -11.802 1.00 81.94 95 ILE A O 1
ATOM 790 N N . ASN A 1 96 ? 10.960 15.649 -12.329 1.00 80.56 96 ASN A N 1
ATOM 791 C CA . ASN A 1 96 ? 9.588 16.036 -12.667 1.00 80.56 96 ASN A CA 1
ATOM 792 C C . ASN A 1 96 ? 8.757 16.244 -11.394 1.00 80.56 96 ASN A C 1
ATOM 794 O O . ASN A 1 96 ? 9.132 15.783 -10.310 1.00 80.56 96 ASN A O 1
ATOM 798 N N . SER A 1 97 ? 7.613 16.921 -11.514 1.00 82.88 97 SER A N 1
ATOM 799 C CA . SER A 1 97 ? 6.735 17.129 -10.365 1.00 82.88 97 SER A CA 1
ATOM 800 C C . SER A 1 97 ? 6.207 15.791 -9.859 1.00 82.88 97 SER A C 1
ATOM 802 O O . SER A 1 97 ? 5.843 14.910 -10.635 1.00 82.88 97 SER A O 1
ATOM 804 N N . PHE A 1 98 ? 6.103 15.644 -8.538 1.00 79.69 98 PHE A N 1
ATOM 805 C CA . PHE A 1 98 ? 5.538 14.442 -7.923 1.00 79.69 98 PHE A CA 1
ATOM 806 C C . PHE A 1 98 ? 4.135 14.122 -8.452 1.00 79.69 98 PHE A C 1
ATOM 808 O O . PHE A 1 98 ? 3.802 12.958 -8.655 1.00 79.69 98 PHE A O 1
ATOM 815 N N . ALA A 1 99 ? 3.336 15.155 -8.732 1.00 82.44 99 ALA A N 1
ATOM 816 C CA . ALA A 1 99 ? 1.985 15.005 -9.262 1.00 82.44 99 ALA A CA 1
ATOM 817 C C . ALA A 1 99 ? 1.949 14.410 -10.682 1.00 82.44 99 ALA A C 1
ATOM 819 O O . ALA A 1 99 ? 0.962 13.764 -11.031 1.00 82.44 99 ALA A O 1
ATOM 820 N N . ASP A 1 100 ? 3.017 14.561 -11.470 1.00 84.25 100 ASP A N 1
ATOM 821 C CA . ASP A 1 100 ? 3.063 14.100 -12.864 1.00 84.25 100 ASP A CA 1
ATOM 822 C C . ASP A 1 100 ? 3.025 12.566 -12.960 1.00 84.25 100 ASP A C 1
ATOM 824 O O . ASP A 1 100 ? 2.563 12.000 -13.950 1.00 84.25 100 ASP A O 1
ATOM 828 N N . TYR A 1 101 ? 3.435 11.878 -11.892 1.00 83.25 101 TYR A N 1
ATOM 829 C CA . TYR A 1 101 ? 3.424 10.418 -11.802 1.00 83.25 101 TYR A CA 1
ATOM 830 C C . TYR A 1 101 ? 2.072 9.845 -11.342 1.00 83.25 101 TYR A C 1
ATOM 832 O O . TYR A 1 101 ? 1.878 8.628 -11.376 1.00 83.25 101 TYR A O 1
ATOM 840 N N . PHE A 1 102 ? 1.113 10.687 -10.934 1.00 85.81 102 PHE A N 1
ATOM 841 C CA . PHE A 1 102 ? -0.220 10.257 -10.500 1.00 85.81 102 PHE A CA 1
ATOM 842 C C . PHE A 1 102 ? -1.225 10.326 -11.647 1.00 85.81 102 PHE A C 1
ATOM 844 O O . PHE A 1 102 ? -1.985 11.284 -11.802 1.00 85.81 102 PHE A O 1
ATOM 851 N N . SER A 1 103 ? -1.285 9.253 -12.433 1.00 87.12 103 SER A N 1
ATOM 852 C CA . SER A 1 103 ? -2.338 9.102 -13.438 1.00 87.12 103 SER A CA 1
ATOM 853 C C . SER A 1 103 ? -3.721 8.896 -12.798 1.00 87.12 103 SER A C 1
ATOM 855 O O . SER A 1 103 ? -3.856 8.582 -11.613 1.00 87.12 103 SER A O 1
ATOM 857 N N . LYS A 1 104 ? -4.791 8.983 -13.600 1.00 88.62 104 LYS A N 1
ATOM 858 C CA . LYS A 1 104 ? -6.156 8.641 -13.148 1.00 88.62 104 LYS A CA 1
ATOM 859 C C . LYS A 1 104 ? -6.240 7.234 -12.537 1.00 88.62 104 LYS A C 1
ATOM 861 O O . LYS A 1 104 ? -7.000 7.027 -11.597 1.00 88.62 104 LYS A O 1
ATOM 866 N N . ALA A 1 105 ? -5.438 6.288 -13.030 1.00 88.44 105 ALA A N 1
ATOM 867 C CA . ALA A 1 105 ? -5.391 4.932 -12.491 1.00 88.44 105 ALA A CA 1
ATOM 868 C C . ALA A 1 105 ? -4.836 4.899 -11.056 1.00 88.44 105 ALA A C 1
ATOM 870 O O . ALA A 1 105 ? -5.374 4.178 -10.222 1.00 88.44 105 ALA A O 1
ATOM 871 N N . TYR A 1 106 ? -3.834 5.727 -10.735 1.00 89.06 106 TYR A N 1
ATOM 872 C CA . TYR A 1 106 ? -3.289 5.837 -9.376 1.00 89.06 106 TYR A CA 1
ATOM 873 C C . TYR A 1 106 ? -4.339 6.295 -8.366 1.00 89.06 106 TYR A C 1
ATOM 875 O O . TYR A 1 106 ? -4.411 5.754 -7.266 1.00 89.06 106 TYR A O 1
ATOM 883 N N . TRP A 1 107 ? -5.200 7.236 -8.756 1.00 89.88 107 TRP A N 1
ATOM 884 C CA . TRP A 1 107 ? -6.299 7.701 -7.908 1.00 89.88 107 TRP A CA 1
ATOM 885 C C . TRP A 1 107 ? -7.355 6.621 -7.660 1.00 89.88 107 TRP A C 1
ATOM 887 O O . TRP A 1 107 ? -7.867 6.501 -6.547 1.00 89.88 107 TRP A O 1
ATOM 897 N N . ILE A 1 108 ? -7.643 5.794 -8.667 1.00 92.94 108 ILE A N 1
ATOM 898 C CA . ILE A 1 108 ? -8.544 4.644 -8.515 1.00 92.94 108 ILE A CA 1
ATOM 899 C C . ILE A 1 108 ? -7.922 3.609 -7.568 1.00 92.94 108 ILE A 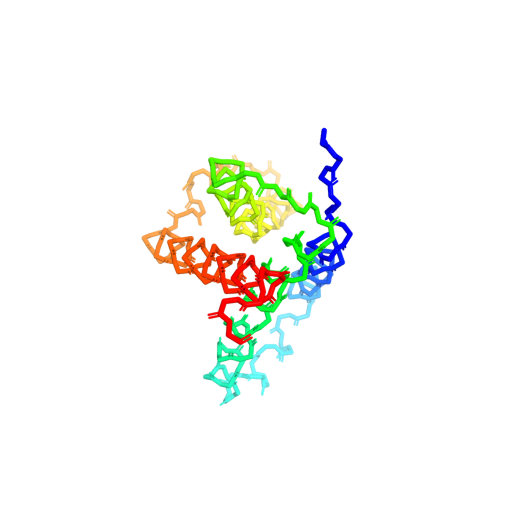C 1
ATOM 901 O O . ILE A 1 108 ? -8.586 3.160 -6.636 1.00 92.94 108 ILE A O 1
ATOM 905 N N . ILE A 1 109 ? -6.640 3.276 -7.752 1.00 93.06 109 ILE A N 1
ATOM 906 C CA . ILE A 1 109 ? -5.909 2.347 -6.874 1.00 93.06 109 ILE A CA 1
ATOM 907 C C . ILE A 1 109 ? -5.871 2.885 -5.439 1.00 93.06 109 ILE A C 1
ATOM 909 O O . ILE A 1 109 ? -6.040 2.117 -4.496 1.00 93.06 109 ILE A O 1
ATOM 913 N N . PHE A 1 110 ? -5.725 4.201 -5.268 1.00 94.12 110 PHE A N 1
ATOM 914 C CA . PHE A 1 110 ? -5.780 4.869 -3.969 1.00 94.12 110 PHE A CA 1
ATOM 915 C C . PHE A 1 110 ? -7.097 4.681 -3.262 1.00 94.12 110 PHE A C 1
ATOM 917 O O . PHE A 1 110 ? -7.117 4.256 -2.105 1.00 94.12 110 PHE A O 1
ATOM 924 N N . LEU A 1 111 ? -8.189 4.924 -3.969 1.00 95.38 111 LEU A N 1
ATOM 925 C CA . LEU A 1 111 ? -9.507 4.742 -3.401 1.00 95.38 111 LEU A CA 1
ATOM 926 C C . LEU A 1 111 ? -9.766 3.267 -3.052 1.00 95.38 111 LEU A C 1
ATOM 928 O O . LEU A 1 111 ? -10.248 2.981 -1.960 1.00 95.38 111 LEU A O 1
ATOM 932 N N . ILE A 1 112 ? -9.379 2.328 -3.922 1.00 95.88 112 ILE A N 1
ATOM 933 C CA . ILE A 1 112 ? -9.527 0.886 -3.667 1.00 95.88 112 ILE A CA 1
ATOM 934 C C . ILE A 1 112 ? -8.706 0.453 -2.447 1.00 95.88 112 ILE A C 1
ATOM 936 O O . ILE A 1 112 ? -9.247 -0.192 -1.551 1.00 95.88 112 ILE A O 1
ATOM 940 N N . HIS A 1 113 ? -7.425 0.826 -2.378 1.00 96.69 113 HIS A N 1
ATOM 941 C CA . HIS A 1 113 ? -6.558 0.473 -1.253 1.00 96.69 113 HIS A CA 1
ATOM 942 C C . HIS A 1 113 ? -7.106 1.041 0.061 1.00 96.69 113 HIS A C 1
ATOM 944 O O . HIS A 1 113 ? -7.188 0.323 1.056 1.00 96.69 113 HIS A O 1
ATOM 950 N N . MET A 1 114 ? -7.541 2.305 0.059 1.00 97.12 114 MET A N 1
ATOM 951 C CA . MET A 1 114 ? -8.119 2.949 1.238 1.00 97.12 114 MET A CA 1
ATOM 952 C C . MET A 1 114 ? -9.373 2.226 1.719 1.00 97.12 114 MET A C 1
ATOM 954 O O . MET A 1 114 ? -9.500 1.963 2.915 1.00 97.12 114 MET A O 1
ATOM 958 N N . LEU A 1 115 ? -10.283 1.883 0.805 1.00 96.88 115 LEU A N 1
ATOM 959 C CA . LEU A 1 115 ? -11.516 1.185 1.149 1.00 96.88 115 LEU A CA 1
ATOM 960 C C . LEU A 1 115 ? -11.245 -0.220 1.688 1.00 96.88 115 LEU A C 1
ATOM 962 O O . LEU A 1 115 ? -11.831 -0.587 2.700 1.00 96.88 115 LEU A O 1
ATOM 966 N N . LEU A 1 116 ? -10.347 -0.986 1.062 1.00 96.38 116 LEU A N 1
ATOM 967 C CA . LEU A 1 116 ? -9.994 -2.334 1.518 1.00 96.38 116 LEU A CA 1
ATOM 968 C C . LEU A 1 116 ? -9.324 -2.316 2.893 1.00 96.38 116 LEU A C 1
ATOM 970 O O . LEU A 1 116 ? -9.687 -3.108 3.763 1.00 96.38 116 LEU A O 1
ATOM 974 N N . PHE A 1 117 ? -8.387 -1.391 3.108 1.00 96.19 117 PHE A N 1
ATOM 975 C CA . PHE A 1 117 ? -7.703 -1.246 4.389 1.00 96.19 117 PHE A CA 1
ATOM 976 C C . PHE A 1 117 ? -8.694 -0.870 5.495 1.00 96.19 117 PHE A C 1
ATOM 978 O O . PHE A 1 117 ? -8.735 -1.510 6.545 1.00 96.19 117 PHE A O 1
ATOM 985 N N . TRP A 1 118 ? -9.540 0.134 5.240 1.00 96.25 118 TRP A N 1
ATOM 986 C CA . TRP A 1 118 ? -10.552 0.573 6.197 1.00 96.25 118 TRP A CA 1
ATOM 987 C C . TRP A 1 118 ? -11.594 -0.518 6.481 1.00 96.25 118 TRP A C 1
ATOM 989 O O . TRP A 1 118 ? -11.966 -0.721 7.635 1.00 96.25 118 TRP A O 1
ATOM 999 N N . LEU A 1 119 ? -12.025 -1.269 5.460 1.00 94.81 119 LEU A N 1
ATOM 1000 C CA . LEU A 1 119 ? -12.919 -2.419 5.624 1.00 94.81 119 LEU A CA 1
ATOM 1001 C C . LEU A 1 119 ? -12.297 -3.472 6.553 1.00 94.81 119 LEU A C 1
ATOM 1003 O O . LEU A 1 119 ? -12.977 -3.973 7.450 1.00 94.81 119 LEU A O 1
ATOM 1007 N N . GLY A 1 120 ? -11.006 -3.768 6.375 1.00 93.12 120 GLY A N 1
ATOM 1008 C CA . GLY A 1 120 ? -10.244 -4.646 7.261 1.00 93.12 120 GLY A CA 1
ATOM 1009 C C . GLY A 1 120 ? -10.265 -4.169 8.710 1.00 93.12 120 GLY A C 1
ATOM 1010 O O . GLY A 1 120 ? -10.557 -4.946 9.622 1.00 93.12 120 GLY A O 1
ATOM 1011 N N . GLU A 1 121 ? -10.032 -2.873 8.928 1.00 92.62 121 GLU A N 1
ATOM 1012 C CA . GLU A 1 121 ? -10.100 -2.278 10.263 1.00 92.62 121 GLU A CA 1
ATOM 1013 C C . GLU A 1 121 ? -11.512 -2.332 10.881 1.00 92.62 121 GLU A C 1
ATOM 1015 O O . GLU A 1 121 ? -11.656 -2.583 12.077 1.00 92.62 121 GLU A O 1
ATOM 1020 N N . GLU A 1 122 ? -12.577 -2.104 10.110 1.00 91.75 122 GLU A N 1
ATOM 1021 C CA . GLU A 1 122 ? -13.946 -2.185 10.638 1.00 91.75 122 GLU A CA 1
ATOM 1022 C C . GLU A 1 122 ? -14.317 -3.628 11.011 1.00 91.75 122 GLU A C 1
ATOM 1024 O O . GLU A 1 122 ? -14.820 -3.867 12.110 1.00 91.75 122 GLU A O 1
ATOM 1029 N N . ILE A 1 123 ? -14.003 -4.610 10.161 1.00 90.56 123 ILE A N 1
ATOM 1030 C CA . ILE A 1 123 ? -14.281 -6.026 10.450 1.00 90.56 123 ILE A CA 1
ATOM 1031 C C . ILE A 1 123 ? -13.476 -6.509 11.663 1.00 90.56 123 ILE A C 1
ATOM 1033 O O . ILE A 1 123 ? -14.032 -7.150 12.559 1.00 90.56 123 ILE A O 1
ATOM 1037 N N . GLY A 1 124 ? -12.190 -6.155 11.748 1.00 88.00 124 GLY A N 1
ATOM 1038 C CA . GLY A 1 124 ? -11.365 -6.471 12.916 1.00 88.00 124 GLY A CA 1
ATOM 1039 C C . GLY A 1 124 ? -11.919 -5.864 14.207 1.00 88.00 124 GLY A C 1
ATOM 1040 O O . GLY A 1 124 ? -11.952 -6.531 15.240 1.00 88.00 124 GLY A O 1
ATOM 1041 N N . TYR A 1 125 ? -12.433 -4.634 14.142 1.00 87.50 125 TYR A N 1
ATOM 1042 C CA . TYR A 1 125 ? -13.066 -3.973 15.280 1.00 87.50 125 TYR A CA 1
ATOM 1043 C C . TYR A 1 125 ? -14.339 -4.687 15.758 1.00 87.50 125 TYR A C 1
ATOM 1045 O O . TYR A 1 125 ? -14.533 -4.846 16.965 1.00 87.50 125 TYR A O 1
ATOM 1053 N N . PHE A 1 126 ? -15.209 -5.120 14.838 1.00 85.75 126 PHE A N 1
ATOM 1054 C CA . PHE A 1 126 ? -16.425 -5.861 15.190 1.00 85.75 126 PHE A CA 1
ATOM 1055 C C . PHE A 1 126 ? -16.109 -7.230 15.796 1.00 85.75 126 PHE A C 1
ATOM 1057 O O . PHE A 1 126 ? -16.694 -7.589 16.818 1.00 85.75 126 PHE A O 1
ATOM 1064 N N . SER A 1 127 ? -15.135 -7.944 15.226 1.00 83.56 127 SER A N 1
ATOM 1065 C CA . SER A 1 127 ? -14.669 -9.235 15.742 1.00 83.56 127 SER A CA 1
ATOM 1066 C C . SER A 1 127 ? -14.130 -9.122 17.174 1.00 83.56 127 SER A C 1
ATOM 1068 O O . SER A 1 127 ? -14.477 -9.930 18.030 1.00 83.56 127 SER A O 1
ATOM 1070 N N . GLN A 1 128 ? -13.365 -8.071 17.491 1.00 79.44 128 GLN A N 1
ATOM 1071 C CA . GLN A 1 128 ? -12.874 -7.846 18.858 1.00 79.44 128 GLN A CA 1
ATOM 1072 C C . GLN A 1 128 ? -13.975 -7.555 19.881 1.00 79.44 128 GLN A C 1
ATOM 1074 O O . GLN A 1 128 ? -13.777 -7.769 21.075 1.00 79.44 128 GLN A O 1
ATOM 1079 N N . LYS A 1 129 ? -15.123 -7.041 19.436 1.00 78.12 129 LYS A N 1
ATOM 1080 C CA . LYS A 1 129 ? -16.257 -6.721 20.305 1.00 78.12 129 LYS A CA 1
ATOM 1081 C C . LYS A 1 129 ? -17.214 -7.892 20.527 1.00 78.12 129 LYS A C 1
ATOM 1083 O O . LYS A 1 129 ? -18.212 -7.696 21.215 1.00 78.12 129 LYS A O 1
ATOM 1088 N N . GLY A 1 130 ? -16.941 -9.066 19.949 1.00 64.31 130 GLY A N 1
ATOM 1089 C CA . GLY A 1 130 ? -17.861 -10.207 19.995 1.00 64.31 130 GLY A CA 1
ATOM 1090 C C . GLY A 1 130 ? -19.200 -9.910 19.317 1.00 64.31 130 GLY A C 1
ATOM 1091 O O . GLY A 1 130 ? -20.222 -10.468 19.698 1.00 64.31 130 GLY A O 1
ATOM 1092 N N . LEU A 1 131 ? -19.209 -8.982 18.352 1.00 63.78 131 LEU A N 1
ATOM 1093 C CA . LEU A 1 131 ? -20.388 -8.675 17.533 1.00 63.78 131 LEU A CA 1
ATOM 1094 C C . LEU A 1 131 ? -20.561 -9.668 16.366 1.00 63.78 131 LEU A C 1
ATOM 1096 O O . LEU A 1 131 ? -21.469 -9.484 15.559 1.00 63.78 131 LEU A O 1
ATOM 1100 N N . PHE A 1 132 ? -19.712 -10.701 16.317 1.00 53.03 132 PHE A N 1
ATOM 1101 C CA . PHE A 1 132 ? -19.774 -11.891 15.470 1.00 53.03 132 PHE A CA 1
ATOM 1102 C C . PHE A 1 132 ? -19.161 -13.077 16.214 1.00 53.03 132 PHE A C 1
ATOM 1104 O O . PHE A 1 132 ? -18.138 -12.848 16.905 1.00 53.03 132 PHE A O 1
#

Sequence (132 aa):
MKVNLTPFSIYWFLFLILNVIYFIFPFLFFLLLPAVFVMILIWGICVFEIGRATIISSQTKRITRVILAFLASLLTISINPIGMILLDFINWRHINSFADYFSKAYWIIFLIHMLLFWLGEEIGYFSQKGLF

Secondary structure (DSSP, 8-state):
-----HHHHHHHHHHHHHHHHHHH-THHHHHHGGGHHHHHHHHHHHHHHHHHHHHHHH---HHHHHHHHHHHHHHHHHHHHHHHHHHHHHHHS----GGGG--HHHHHHHHHHHHHHHHHHHHHHHHHTT--

Radius of gyration: 16.57 Å; chains: 1; bounding box: 40×31×41 Å

Organism: NCBI:txid622312

pLDDT: mean 87.86, std 6.88, range [53.03, 97.12]